Protein AF-A0A4Q1BG69-F1 (afdb_monomer_lite)

Foldseek 3Di:
DDDDDDDDDDDDDDDDDDDDYDDDDDDDDDDDDDDDDDDDDDDPDDDPDVDPDDPALVNQLVVLLVVLVVCVVPDDLVVVCVVVVHDSVLSCQLSPPPDPPHVSNQVSCVSSVNNPD

Secondary structure (DSSP, 8-state):
----------------PPPP------------------------------------HHHHHHHHHHHHHHHHHHS-HHHHHHHTT--HHHHHHHH-TT-TTSHHHHHHHHHHT----

Organism: Tremella mesenterica (NCBI:txid5217)

Radius of gyration: 28.48 Å; chains: 1; bounding box: 40×60×83 Å

Structure (mmCIF, N/CA/C/O backbone):
data_AF-A0A4Q1BG69-F1
#
_entry.id   AF-A0A4Q1BG69-F1
#
loop_
_atom_site.group_PDB
_atom_site.id
_atom_site.type_symbol
_atom_site.label_atom_id
_atom_site.label_alt_id
_atom_site.label_comp_id
_atom_site.label_asym_id
_atom_site.label_entity_id
_atom_site.label_seq_id
_atom_site.pdbx_PDB_ins_code
_atom_site.Cartn_x
_atom_site.Cartn_y
_atom_site.Cartn_z
_atom_site.occupancy
_atom_site.B_iso_or_equiv
_atom_site.auth_seq_id
_atom_site.auth_comp_id
_atom_site.auth_asym_id
_atom_site.auth_atom_id
_atom_site.pdbx_PDB_model_num
ATOM 1 N N . MET A 1 1 ? -11.933 -10.910 49.609 1.00 52.56 1 MET A N 1
ATOM 2 C CA . MET A 1 1 ? -11.260 -12.224 49.512 1.00 52.56 1 MET A CA 1
ATOM 3 C C . MET A 1 1 ? -12.317 -13.249 49.111 1.00 52.56 1 MET A C 1
ATOM 5 O O . MET A 1 1 ? -12.998 -13.792 49.967 1.00 52.56 1 MET A O 1
ATOM 9 N N . VAL A 1 2 ? -12.545 -13.422 47.808 1.00 56.25 2 VAL A N 1
ATOM 10 C CA . VAL A 1 2 ? -13.529 -14.372 47.261 1.00 56.25 2 VAL A CA 1
ATOM 11 C C . VAL A 1 2 ? -12.793 -15.363 46.367 1.00 56.25 2 VAL A C 1
ATOM 13 O O . VAL A 1 2 ? -11.882 -14.994 45.629 1.00 56.25 2 VAL A O 1
ATOM 16 N N . LYS A 1 3 ? -13.099 -16.641 46.583 1.00 59.31 3 LYS A N 1
ATOM 17 C CA . LYS A 1 3 ? -12.330 -17.810 46.158 1.00 59.31 3 LYS A CA 1
ATOM 18 C C . LYS A 1 3 ? -12.738 -18.272 44.752 1.00 59.31 3 LYS A C 1
ATOM 20 O O . LYS A 1 3 ? -13.892 -18.154 44.366 1.00 59.31 3 LYS A O 1
ATOM 25 N N . ARG A 1 4 ? -11.728 -18.817 44.065 1.00 56.06 4 ARG A N 1
ATOM 26 C CA . ARG A 1 4 ? -11.673 -19.617 42.825 1.00 56.06 4 ARG A CA 1
ATOM 27 C C . ARG A 1 4 ? -12.982 -20.258 42.339 1.00 56.06 4 ARG A C 1
ATOM 29 O O . ARG A 1 4 ? -13.680 -20.913 43.106 1.00 56.06 4 ARG A O 1
ATOM 36 N N . SER A 1 5 ? -13.146 -20.278 41.018 1.00 64.38 5 SER A N 1
ATOM 37 C CA . SER A 1 5 ? -13.657 -21.454 40.303 1.00 64.38 5 SER A CA 1
ATOM 38 C C . SER A 1 5 ? -13.035 -21.543 38.912 1.00 64.38 5 SER A C 1
ATOM 40 O O . SER A 1 5 ? -13.304 -20.738 38.029 1.00 64.38 5 SER A O 1
ATOM 42 N N . THR A 1 6 ? -12.140 -22.517 38.780 1.00 56.69 6 THR A N 1
ATOM 43 C CA . THR A 1 6 ? -11.656 -23.131 37.543 1.00 56.69 6 THR A CA 1
ATOM 44 C C . THR A 1 6 ? -12.751 -24.021 36.965 1.00 56.69 6 THR A C 1
ATOM 46 O O . THR A 1 6 ? -13.274 -24.869 37.687 1.00 56.69 6 THR A O 1
ATOM 49 N N . PHE A 1 7 ? -13.046 -23.873 35.673 1.00 54.06 7 PHE A N 1
ATOM 50 C CA . PHE A 1 7 ? -13.849 -24.828 34.915 1.00 54.06 7 PHE A CA 1
ATOM 51 C C . PHE A 1 7 ? -13.218 -25.040 33.530 1.00 54.06 7 PHE A C 1
ATOM 53 O O . PHE A 1 7 ? -13.196 -24.137 32.699 1.00 54.06 7 PHE A O 1
ATOM 60 N N . THR A 1 8 ? -12.671 -26.237 33.336 1.00 56.12 8 THR A N 1
ATOM 61 C CA . THR A 1 8 ? -12.301 -26.887 32.067 1.00 56.12 8 THR A CA 1
ATOM 62 C C . THR A 1 8 ? -12.910 -28.283 32.152 1.00 56.12 8 THR A C 1
ATOM 64 O O . THR A 1 8 ? -12.718 -28.932 33.186 1.00 56.12 8 THR A O 1
ATOM 67 N N . PRO A 1 9 ? -13.719 -28.709 31.173 1.00 57.03 9 PRO A N 1
ATOM 68 C CA . PRO A 1 9 ? -13.290 -29.768 30.232 1.00 57.03 9 PRO A CA 1
ATOM 69 C C . PRO A 1 9 ? -13.956 -29.544 28.839 1.00 57.03 9 PRO A C 1
ATOM 71 O O . PRO A 1 9 ? -14.696 -28.577 28.693 1.00 57.03 9 PRO A O 1
ATOM 74 N N . SER A 1 10 ? -13.761 -30.249 27.725 1.00 56.66 10 SER A N 1
ATOM 75 C CA . SER A 1 10 ? -13.257 -31.573 27.319 1.00 56.66 10 SER A CA 1
ATOM 76 C C . SER A 1 10 ? -12.706 -31.390 25.884 1.00 56.66 10 SER A C 1
ATOM 78 O O . SER A 1 10 ? -13.173 -30.506 25.170 1.00 56.66 10 SER A O 1
ATOM 80 N N . ASP A 1 11 ? -11.607 -32.006 25.454 1.00 48.53 11 ASP A N 1
ATOM 81 C CA . ASP A 1 11 ? -11.481 -33.406 25.010 1.00 48.53 11 ASP A CA 1
ATOM 82 C C . ASP A 1 11 ? -12.501 -33.801 23.923 1.00 48.53 11 ASP A C 1
ATOM 84 O O . ASP A 1 11 ? -13.634 -34.167 24.228 1.00 48.53 11 ASP A O 1
ATOM 88 N N . GLU A 1 12 ? -12.093 -33.696 22.654 1.00 55.09 12 GLU A N 1
ATOM 89 C CA . GLU A 1 12 ? -12.672 -34.477 21.556 1.00 55.09 12 GLU A CA 1
ATOM 90 C C . GLU A 1 12 ? -11.547 -34.838 20.571 1.00 55.09 12 GLU A C 1
ATOM 92 O O . GLU A 1 12 ? -11.169 -34.069 19.683 1.00 55.09 12 GLU A O 1
ATOM 97 N N . GLU A 1 13 ? -10.955 -36.011 20.798 1.00 52.97 13 GLU A N 1
ATOM 98 C CA . GLU A 1 13 ? -10.100 -36.707 19.843 1.00 52.97 13 GLU A CA 1
ATOM 99 C C . GLU A 1 13 ? -10.947 -37.258 18.687 1.00 52.97 13 GLU A C 1
ATOM 101 O O . GLU A 1 13 ? -11.772 -38.154 18.863 1.00 52.97 13 GLU A O 1
ATOM 106 N N . GLY A 1 14 ? -10.722 -36.734 17.483 1.00 46.19 14 GLY A N 1
ATOM 107 C CA . GLY A 1 14 ? -11.309 -37.230 16.239 1.00 46.19 14 GLY A CA 1
ATOM 108 C C . GLY A 1 14 ? -10.266 -37.900 15.350 1.00 46.19 14 GLY A C 1
ATOM 109 O O . GLY A 1 14 ? -9.878 -37.348 14.322 1.00 46.19 14 GLY A O 1
ATOM 110 N N . GLU A 1 15 ? -9.810 -39.092 15.738 1.00 52.94 15 GLU A N 1
ATOM 111 C CA . GLU A 1 15 ? -9.006 -39.987 14.902 1.00 52.94 15 GLU A CA 1
ATOM 112 C C . GLU A 1 15 ? -9.914 -40.704 13.887 1.00 52.94 15 GLU A C 1
ATOM 114 O O . GLU A 1 15 ? -10.744 -41.534 14.255 1.00 52.94 15 GLU A O 1
ATOM 119 N N . THR A 1 16 ? -9.756 -40.429 12.587 1.00 51.31 16 THR A N 1
ATOM 120 C CA . THR A 1 16 ? -10.277 -41.317 11.534 1.00 51.31 16 THR A CA 1
ATOM 121 C C . THR A 1 16 ? -9.221 -41.588 10.465 1.00 51.31 16 THR A C 1
ATOM 123 O O . THR A 1 16 ? -8.613 -40.699 9.876 1.00 51.31 16 THR A O 1
ATOM 126 N N . LYS A 1 17 ? -8.983 -42.888 10.290 1.00 58.19 17 LYS A N 1
ATOM 127 C CA . LYS A 1 17 ? -7.991 -43.543 9.435 1.00 58.19 17 LYS A CA 1
ATOM 128 C C . LYS A 1 17 ? -8.242 -43.309 7.935 1.00 58.19 17 LYS A C 1
ATOM 130 O O . LYS A 1 17 ? -9.383 -43.083 7.533 1.00 58.19 17 LYS A O 1
ATOM 135 N N . PRO A 1 18 ? -7.203 -43.446 7.090 1.00 59.28 18 PRO A N 1
ATOM 136 C CA . PRO A 1 18 ? -7.318 -43.285 5.644 1.00 59.28 18 PRO A CA 1
ATOM 137 C C . PRO A 1 18 ? -7.981 -44.507 4.978 1.00 59.28 18 PRO A C 1
ATOM 139 O O . PRO A 1 18 ? -7.685 -45.642 5.363 1.00 59.28 18 PRO A O 1
ATOM 142 N N . PRO A 1 19 ? -8.806 -44.325 3.932 1.00 66.12 19 PRO A N 1
ATOM 143 C CA . PRO A 1 19 ? -9.163 -45.417 3.040 1.00 66.12 19 PRO A CA 1
ATOM 144 C C . PRO A 1 19 ? -8.028 -45.703 2.042 1.00 66.12 19 PRO A C 1
ATOM 146 O O . PRO A 1 19 ? -7.502 -44.817 1.369 1.00 66.12 19 PRO A O 1
ATOM 149 N N . VAL A 1 20 ? -7.670 -46.981 1.964 1.00 47.69 20 VAL A N 1
ATOM 150 C CA . VAL A 1 20 ? -6.717 -47.590 1.034 1.00 47.69 20 VAL A CA 1
ATOM 151 C C . VAL A 1 20 ? -7.423 -48.081 -0.239 1.00 47.69 20 VAL A C 1
ATOM 153 O O . VAL A 1 20 ? -8.385 -48.830 -0.126 1.00 47.69 20 VAL A O 1
ATOM 156 N N . SER A 1 21 ? -6.839 -47.746 -1.404 1.00 49.88 21 SER A N 1
ATOM 157 C CA . SER A 1 21 ? -6.666 -48.589 -2.619 1.00 49.88 21 SER A CA 1
ATOM 158 C C . SER A 1 21 ? -7.899 -49.139 -3.383 1.00 49.88 21 SER A C 1
ATOM 160 O O . SER A 1 21 ? -8.993 -49.183 -2.837 1.00 49.88 21 SER A O 1
ATOM 162 N N . PRO A 1 22 ? -7.754 -49.727 -4.600 1.00 54.56 22 PRO A N 1
ATOM 163 C CA . PRO A 1 22 ? -6.770 -49.548 -5.685 1.00 54.56 22 PRO A CA 1
ATOM 164 C C . PRO A 1 22 ? -7.426 -49.412 -7.095 1.00 54.56 22 PRO A C 1
ATOM 166 O O . PRO A 1 22 ? -8.628 -49.572 -7.264 1.00 54.56 22 PRO A O 1
ATOM 169 N N . SER A 1 23 ? -6.579 -49.289 -8.128 1.00 41.16 23 SER A N 1
ATOM 170 C CA . SER A 1 23 ? -6.810 -49.795 -9.498 1.00 41.16 23 SER A CA 1
ATOM 171 C C . SER A 1 23 ? -7.614 -48.930 -10.482 1.00 41.16 23 SER A C 1
ATOM 173 O O . SER A 1 23 ? -8.837 -48.874 -10.450 1.00 41.16 23 SER A O 1
ATOM 175 N N . SER A 1 24 ? -6.913 -48.368 -11.471 1.00 51.34 24 SER A N 1
ATOM 176 C CA . SER A 1 24 ? -7.196 -48.724 -12.867 1.00 51.34 24 SER A CA 1
ATOM 177 C C . SER A 1 24 ? -6.007 -48.357 -13.753 1.00 51.34 24 SER A C 1
ATOM 179 O O . SER A 1 24 ? -5.713 -47.190 -14.014 1.00 51.34 24 SER A O 1
ATOM 181 N N . THR A 1 25 ? -5.297 -49.398 -14.169 1.00 50.78 25 THR A N 1
ATOM 182 C CA . THR A 1 25 ? -4.244 -49.391 -15.177 1.00 50.78 25 THR A CA 1
ATOM 183 C C . THR A 1 25 ? -4.860 -49.029 -16.525 1.00 50.78 25 THR A C 1
ATOM 185 O O . THR A 1 25 ? -5.668 -49.785 -17.059 1.00 50.78 25 THR A O 1
ATOM 188 N N . ARG A 1 26 ? -4.467 -47.890 -17.100 1.00 57.66 26 ARG A N 1
ATOM 189 C CA . ARG A 1 26 ? -4.678 -47.613 -18.524 1.00 57.66 26 ARG A CA 1
ATOM 190 C C . ARG A 1 26 ? -3.322 -47.460 -19.192 1.00 57.66 26 ARG A C 1
ATOM 192 O O . ARG A 1 26 ? -2.734 -46.383 -19.214 1.00 57.66 26 ARG A O 1
ATOM 199 N N . GLU A 1 27 ? -2.835 -48.575 -19.713 1.00 57.72 27 GLU A N 1
ATOM 200 C CA . GLU A 1 27 ? -1.900 -48.570 -20.829 1.00 57.72 27 GLU A CA 1
ATOM 201 C C . GLU A 1 27 ? -2.624 -47.964 -22.041 1.00 57.72 27 GLU A C 1
ATOM 203 O O . GLU A 1 27 ? -3.798 -48.261 -22.255 1.00 57.72 27 GLU A O 1
ATOM 208 N N . GLU A 1 28 ? -1.972 -47.066 -22.788 1.00 50.00 28 GLU A N 1
ATOM 209 C CA . GLU A 1 28 ? -1.731 -47.251 -24.228 1.00 50.00 28 GLU A CA 1
ATOM 210 C C . GLU A 1 28 ? -1.128 -45.984 -24.898 1.00 50.00 28 GLU A C 1
ATOM 212 O O . GLU A 1 28 ? -1.735 -44.916 -24.930 1.00 50.00 28 GLU A O 1
ATOM 217 N N . LYS A 1 29 ? 0.053 -46.202 -25.509 1.00 62.59 29 LYS A N 1
ATOM 218 C CA . LYS A 1 29 ? 0.734 -45.502 -26.628 1.00 62.59 29 LYS A CA 1
ATOM 219 C C . LYS A 1 29 ? 1.485 -44.166 -26.404 1.00 62.59 29 LYS A C 1
ATOM 221 O O . LYS A 1 29 ? 0.871 -43.105 -26.322 1.00 62.59 29 LYS A O 1
ATOM 226 N N . PRO A 1 30 ? 2.837 -44.178 -26.504 1.00 50.66 30 PRO A N 1
ATOM 227 C CA . PRO A 1 30 ? 3.631 -42.981 -26.767 1.00 50.66 30 PRO A CA 1
ATOM 228 C C . PRO A 1 30 ? 3.592 -42.636 -28.265 1.00 50.66 30 PRO A C 1
ATOM 230 O O . PRO A 1 30 ? 4.184 -43.332 -29.089 1.00 50.66 30 PRO A O 1
ATOM 233 N N . ASN A 1 31 ? 2.907 -41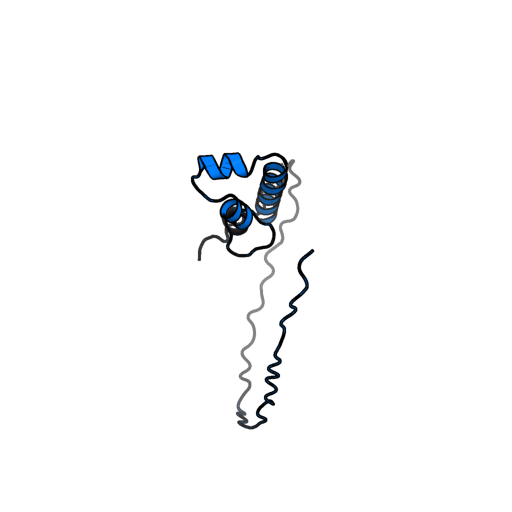.550 -28.629 1.00 48.81 31 ASN A N 1
ATOM 234 C CA . ASN A 1 31 ? 3.014 -40.977 -29.970 1.00 48.81 31 ASN A CA 1
ATOM 235 C C . ASN A 1 31 ? 4.112 -39.905 -29.979 1.00 48.81 31 ASN A C 1
ATOM 237 O O . ASN A 1 31 ? 3.918 -38.774 -29.532 1.00 48.81 31 ASN A O 1
ATOM 241 N N . LEU A 1 32 ? 5.289 -40.308 -30.456 1.00 56.53 32 LEU A N 1
ATOM 242 C CA . LEU A 1 32 ? 6.434 -39.452 -30.736 1.00 56.53 32 LEU A CA 1
ATOM 243 C C . LEU A 1 32 ? 6.056 -38.448 -31.830 1.00 56.53 32 LEU A C 1
ATOM 245 O O . LEU A 1 32 ? 5.984 -38.801 -33.003 1.00 56.53 32 LEU A O 1
ATOM 249 N N . THR A 1 33 ? 5.864 -37.185 -31.456 1.00 61.66 33 THR A N 1
ATOM 250 C CA . THR A 1 33 ? 5.878 -36.072 -32.415 1.00 61.66 33 THR A CA 1
ATOM 251 C C . THR A 1 33 ? 7.089 -35.185 -32.117 1.00 61.66 33 THR A C 1
ATOM 253 O O . THR A 1 33 ? 7.250 -34.745 -30.977 1.00 61.66 33 THR A O 1
ATOM 256 N N . PRO A 1 34 ? 7.991 -34.969 -33.092 1.00 59.03 34 PRO A N 1
ATOM 257 C CA . PRO A 1 34 ? 9.251 -34.271 -32.872 1.00 59.03 34 PRO A CA 1
ATOM 258 C C . PRO A 1 34 ? 9.048 -32.778 -32.593 1.00 59.03 34 PRO A C 1
ATOM 260 O O . PRO A 1 34 ? 8.260 -32.091 -33.242 1.00 59.03 34 PRO A O 1
ATOM 263 N N . ALA A 1 35 ? 9.808 -32.293 -31.613 1.00 60.38 35 ALA A N 1
ATOM 264 C CA . ALA A 1 35 ? 9.853 -30.912 -31.163 1.00 60.38 35 ALA A CA 1
ATOM 265 C C . ALA A 1 35 ? 10.284 -29.944 -32.285 1.00 60.38 35 ALA A C 1
ATOM 267 O O . ALA A 1 35 ? 11.319 -30.178 -32.918 1.00 60.38 35 ALA A O 1
ATOM 268 N N . PRO A 1 36 ? 9.585 -28.812 -32.498 1.00 61.81 36 PRO A N 1
ATOM 269 C CA . PRO A 1 36 ? 10.133 -27.721 -33.286 1.00 61.81 36 PRO A CA 1
ATOM 270 C C . PRO A 1 36 ? 11.240 -27.024 -32.484 1.00 61.81 36 PRO A C 1
ATOM 272 O O . PRO A 1 36 ? 11.023 -26.436 -31.425 1.00 61.81 36 PRO A O 1
ATOM 275 N N . THR A 1 37 ? 12.457 -27.133 -33.003 1.00 63.59 37 THR A N 1
ATOM 276 C CA . THR A 1 37 ? 13.695 -26.559 -32.477 1.00 63.59 37 THR A CA 1
ATOM 277 C C . THR A 1 37 ? 13.568 -25.036 -32.320 1.00 63.59 37 THR A C 1
ATOM 279 O O . THR A 1 37 ? 13.238 -24.354 -33.296 1.00 63.59 37 THR A O 1
ATOM 282 N N . PRO A 1 38 ? 13.854 -24.446 -31.144 1.00 58.28 38 PRO A N 1
ATOM 283 C CA . PRO A 1 38 ? 13.884 -22.996 -31.017 1.00 58.28 38 PRO A CA 1
ATOM 284 C C . PRO A 1 38 ? 15.110 -22.447 -31.755 1.00 58.28 38 PRO A C 1
ATOM 286 O O . PRO A 1 38 ? 16.256 -22.709 -31.396 1.00 58.28 38 PRO A O 1
ATOM 289 N N . SER A 1 39 ? 14.865 -21.670 -32.808 1.00 66.12 39 SER A N 1
ATOM 290 C CA . SER A 1 39 ? 15.914 -20.929 -33.510 1.00 66.12 39 SER A CA 1
ATOM 291 C C . SER A 1 39 ? 16.518 -19.852 -32.591 1.00 66.12 39 SER A C 1
ATOM 293 O O . SER A 1 39 ? 15.773 -19.015 -32.072 1.00 66.12 39 SER A O 1
ATOM 295 N N . PRO A 1 40 ? 17.851 -19.798 -32.413 1.00 56.47 40 PRO A N 1
ATOM 296 C CA . PRO A 1 40 ? 18.500 -18.805 -31.567 1.00 56.47 40 PRO A CA 1
ATOM 297 C C . PRO A 1 40 ? 18.597 -17.470 -32.317 1.00 56.47 40 PRO A C 1
ATOM 299 O O . PRO A 1 40 ? 19.558 -17.195 -33.037 1.00 56.47 40 PRO A O 1
ATOM 302 N N . LYS A 1 41 ? 17.598 -16.594 -32.163 1.00 62.28 41 LYS A N 1
ATOM 303 C CA . LYS A 1 41 ? 17.709 -15.214 -32.658 1.00 62.28 41 LYS A CA 1
ATOM 304 C C . LYS A 1 41 ? 18.547 -14.376 -31.688 1.00 62.28 41 LYS A C 1
ATOM 306 O O . LYS A 1 41 ? 18.066 -13.907 -30.666 1.00 62.28 41 LYS A O 1
ATOM 311 N N . LYS A 1 42 ? 19.826 -14.231 -32.061 1.00 58.91 42 LYS A N 1
ATOM 312 C CA . LYS A 1 42 ? 20.779 -13.144 -31.761 1.00 58.91 42 LYS A CA 1
ATOM 313 C C . LYS A 1 42 ? 20.434 -12.282 -30.537 1.00 58.91 42 LYS A C 1
ATOM 315 O O . LYS A 1 42 ? 19.733 -11.279 -30.648 1.00 58.91 42 LYS A O 1
ATOM 320 N N . ARG A 1 43 ? 21.077 -12.584 -29.405 1.00 53.62 43 ARG A N 1
ATOM 321 C CA . ARG A 1 43 ? 21.328 -11.585 -28.360 1.00 53.62 43 ARG A CA 1
ATOM 322 C C . ARG A 1 43 ? 22.214 -10.488 -28.959 1.00 53.62 43 ARG A C 1
ATOM 324 O O . ARG A 1 43 ? 23.417 -10.681 -29.105 1.00 53.62 43 ARG A O 1
ATOM 331 N N . LYS A 1 44 ? 21.627 -9.349 -29.336 1.00 62.56 44 LYS A N 1
ATOM 332 C CA . LYS A 1 44 ? 22.393 -8.109 -29.509 1.00 62.56 44 LYS A CA 1
ATOM 333 C C . LYS A 1 44 ? 22.866 -7.688 -28.122 1.00 62.56 44 LYS A C 1
ATOM 335 O O . LYS A 1 44 ? 22.113 -7.109 -27.349 1.00 62.56 44 LYS A O 1
ATOM 340 N N . ALA A 1 45 ? 24.096 -8.064 -27.801 1.00 64.19 45 ALA A N 1
ATOM 341 C CA . ALA A 1 45 ? 24.833 -7.454 -26.715 1.00 64.19 45 ALA A CA 1
ATOM 342 C C . ALA A 1 45 ? 25.220 -6.016 -27.095 1.00 64.19 45 ALA A C 1
ATOM 344 O O . ALA A 1 45 ? 25.346 -5.679 -28.273 1.00 64.19 45 ALA A O 1
ATOM 345 N N . SER A 1 46 ? 25.449 -5.221 -26.052 1.00 60.22 46 SER A N 1
ATOM 346 C CA . SER A 1 46 ? 26.049 -3.885 -26.022 1.00 60.22 46 SER A CA 1
ATOM 347 C C . SER A 1 46 ? 25.243 -2.730 -26.619 1.00 60.22 46 SER A C 1
ATOM 349 O O . SER A 1 46 ? 25.360 -2.384 -27.790 1.00 60.22 46 SER A O 1
ATOM 351 N N . GLN A 1 47 ? 24.560 -2.014 -25.726 1.00 56.22 47 GLN A N 1
ATOM 352 C CA . GLN A 1 47 ? 24.716 -0.566 -25.693 1.00 56.22 47 GLN A CA 1
ATOM 353 C C . GLN A 1 47 ? 24.779 -0.120 -24.227 1.00 56.22 47 GLN A C 1
ATOM 355 O O . GLN A 1 47 ? 23.764 0.056 -23.568 1.00 56.22 47 GLN A O 1
ATOM 360 N N . THR A 1 48 ? 25.995 0.016 -23.700 1.00 61.28 48 THR A N 1
ATOM 361 C CA . THR A 1 48 ? 26.287 0.834 -22.518 1.00 61.28 48 THR A CA 1
ATOM 362 C C . THR A 1 48 ? 26.117 2.295 -22.926 1.00 61.28 48 THR A C 1
ATOM 364 O O . THR A 1 48 ? 27.074 2.987 -23.264 1.00 61.28 48 THR A O 1
ATOM 367 N N . LYS A 1 49 ? 24.868 2.755 -22.985 1.00 58.78 49 LYS A N 1
ATOM 368 C CA . LYS A 1 49 ? 24.562 4.171 -22.805 1.00 58.78 49 LYS A CA 1
ATOM 369 C C . LYS A 1 49 ? 24.375 4.397 -21.311 1.00 58.78 49 LYS A C 1
ATOM 371 O O . LYS A 1 49 ? 24.085 3.459 -20.574 1.00 58.78 49 LYS A O 1
ATOM 376 N N . ASN A 1 50 ? 24.611 5.623 -20.863 1.00 59.62 50 ASN A N 1
ATOM 377 C CA . ASN A 1 50 ? 24.273 6.072 -19.517 1.00 59.62 50 ASN A CA 1
ATOM 378 C C . ASN A 1 50 ? 22.749 5.986 -19.336 1.00 59.62 50 ASN A C 1
ATOM 380 O O . ASN A 1 50 ? 22.040 6.981 -19.443 1.00 59.62 50 ASN A O 1
ATOM 384 N N . ASP A 1 51 ? 22.244 4.777 -19.144 1.00 55.47 51 ASP A N 1
ATOM 385 C CA . ASP A 1 51 ? 20.849 4.488 -18.907 1.00 55.47 51 ASP A CA 1
ATOM 386 C C . 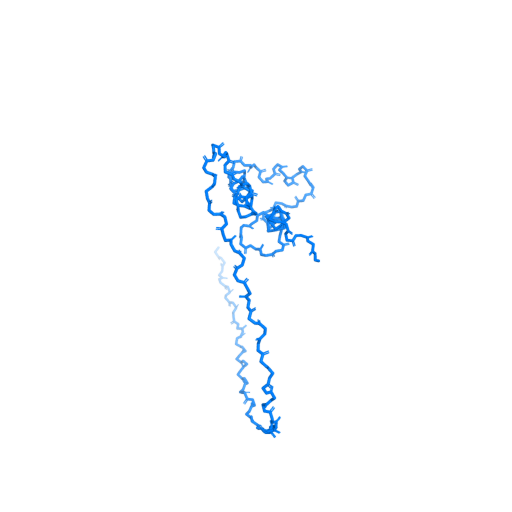ASP A 1 51 ? 20.659 4.555 -17.399 1.00 55.47 51 ASP A C 1
ATOM 388 O O . ASP A 1 51 ? 21.060 3.651 -16.660 1.00 55.47 51 ASP A O 1
ATOM 392 N N . ASN A 1 52 ? 20.033 5.638 -16.929 1.00 65.88 52 ASN A N 1
ATOM 393 C CA . ASN A 1 52 ? 19.218 5.551 -15.722 1.00 65.88 52 ASN A CA 1
ATOM 394 C C . ASN A 1 52 ? 18.425 4.245 -15.842 1.00 65.88 52 ASN A C 1
ATOM 396 O O . ASN A 1 52 ? 17.648 4.098 -16.785 1.00 65.88 52 ASN A O 1
ATOM 400 N N . GLY A 1 53 ? 18.736 3.273 -14.979 1.00 75.56 53 GLY A N 1
ATOM 401 C CA . GLY A 1 53 ? 18.420 1.872 -15.235 1.00 75.56 53 GLY A CA 1
ATOM 402 C C . GLY A 1 53 ? 16.974 1.668 -15.674 1.00 75.56 53 GLY A C 1
ATOM 403 O O . GLY A 1 53 ? 16.059 2.260 -15.104 1.00 75.56 53 GLY A O 1
ATOM 404 N N . THR A 1 54 ? 16.769 0.815 -16.679 1.00 84.12 54 THR A N 1
ATOM 405 C CA . THR A 1 54 ? 15.437 0.480 -17.189 1.00 84.12 54 THR A CA 1
ATOM 406 C C . THR A 1 54 ? 14.498 0.118 -16.036 1.00 84.12 54 THR A C 1
ATOM 408 O O . THR A 1 54 ? 14.870 -0.642 -15.133 1.00 84.12 54 THR A O 1
ATOM 411 N N . TRP A 1 55 ? 13.292 0.692 -16.052 1.00 85.62 55 TRP A N 1
ATOM 412 C CA . TRP A 1 55 ? 12.234 0.412 -15.083 1.00 85.62 55 TRP A CA 1
ATOM 413 C C . TRP A 1 55 ? 11.631 -0.970 -15.331 1.00 85.62 55 TRP A C 1
ATOM 415 O O . TRP A 1 55 ? 10.565 -1.088 -15.944 1.00 85.62 55 TRP A O 1
ATOM 425 N N . ASP A 1 56 ? 12.316 -1.993 -14.831 1.00 88.38 56 ASP A N 1
ATOM 426 C CA . ASP A 1 56 ? 11.833 -3.371 -14.798 1.00 88.38 56 ASP A CA 1
ATOM 427 C C . ASP A 1 56 ? 10.639 -3.513 -13.839 1.00 88.38 56 ASP A C 1
ATOM 429 O O . ASP A 1 56 ? 10.577 -2.794 -12.834 1.00 88.38 56 ASP A O 1
ATOM 433 N N . PRO A 1 57 ? 9.697 -4.435 -14.105 1.00 89.31 57 PRO A N 1
ATOM 434 C CA . PRO A 1 57 ? 8.536 -4.661 -13.242 1.00 89.31 57 PRO A CA 1
ATOM 435 C C . PRO A 1 57 ? 8.940 -4.964 -11.792 1.00 89.31 57 PRO A C 1
ATOM 437 O O . PRO A 1 57 ? 8.393 -4.356 -10.874 1.00 89.31 57 PRO A O 1
ATOM 440 N N . ASP A 1 58 ? 9.976 -5.783 -11.581 1.00 89.19 58 ASP A N 1
ATOM 441 C CA . ASP A 1 58 ? 10.523 -6.069 -10.249 1.00 89.19 58 ASP A CA 1
ATOM 442 C C . ASP A 1 58 ? 11.066 -4.818 -9.542 1.00 89.19 58 ASP A C 1
ATOM 444 O O . ASP A 1 58 ? 10.884 -4.652 -8.338 1.00 89.19 58 ASP A O 1
ATOM 448 N N . LYS A 1 59 ? 11.706 -3.892 -10.272 1.00 90.69 59 LYS A N 1
ATOM 449 C CA . LYS A 1 59 ? 12.210 -2.637 -9.683 1.00 90.69 59 LYS A CA 1
ATOM 450 C C . LYS A 1 59 ? 11.066 -1.726 -9.255 1.00 90.69 59 LYS A C 1
ATOM 452 O O . LYS A 1 59 ? 11.166 -1.065 -8.223 1.00 90.69 59 LYS A O 1
ATOM 457 N N . ARG A 1 60 ? 9.980 -1.683 -10.032 1.00 90.25 60 ARG A N 1
ATOM 458 C CA . ARG A 1 60 ? 8.790 -0.899 -9.679 1.00 90.25 60 ARG A CA 1
ATOM 459 C C . ARG A 1 60 ? 8.085 -1.495 -8.462 1.00 90.25 60 ARG A C 1
ATOM 461 O O . ARG A 1 60 ? 7.723 -0.752 -7.556 1.00 90.25 60 ARG A O 1
ATOM 468 N N . GLU A 1 61 ? 7.955 -2.820 -8.408 1.00 92.19 61 GLU A N 1
ATOM 469 C CA . GLU A 1 61 ? 7.419 -3.538 -7.247 1.00 92.19 61 GLU A CA 1
ATOM 470 C C . GLU A 1 61 ? 8.238 -3.235 -5.984 1.00 92.19 61 GLU A C 1
ATOM 472 O O . GLU A 1 61 ? 7.691 -2.776 -4.981 1.00 92.19 61 GLU A O 1
ATOM 477 N N . GLN A 1 62 ? 9.562 -3.396 -6.051 1.00 92.00 62 GLN A N 1
ATOM 478 C CA . GLN A 1 62 ? 10.459 -3.121 -4.925 1.00 92.00 62 GLN A CA 1
ATOM 479 C C . GLN A 1 62 ? 10.401 -1.663 -4.464 1.00 92.00 62 GLN A C 1
ATOM 481 O O . GLN A 1 62 ? 10.446 -1.399 -3.260 1.00 92.00 62 GLN A O 1
ATOM 486 N N . LEU A 1 63 ? 10.286 -0.714 -5.397 1.00 92.94 63 LEU A N 1
ATOM 487 C CA . LEU A 1 63 ? 10.127 0.697 -5.064 1.00 92.94 63 LEU A CA 1
ATOM 488 C C . LEU A 1 63 ? 8.867 0.917 -4.224 1.00 92.94 63 LEU A C 1
ATOM 490 O O . LEU A 1 63 ? 8.946 1.509 -3.149 1.00 92.94 63 LEU A O 1
ATOM 494 N N . ILE A 1 64 ? 7.716 0.436 -4.694 1.00 93.44 64 ILE A N 1
ATOM 495 C CA . ILE A 1 64 ? 6.433 0.619 -4.007 1.00 93.44 64 ILE A CA 1
ATOM 496 C C . ILE A 1 64 ? 6.432 -0.081 -2.656 1.00 93.44 64 ILE A C 1
ATOM 498 O O . ILE A 1 64 ? 6.058 0.523 -1.651 1.00 93.44 64 ILE A O 1
ATOM 502 N N . GLU A 1 65 ? 6.929 -1.314 -2.601 1.00 92.88 65 GLU A N 1
ATOM 503 C CA . GLU A 1 65 ? 7.061 -2.074 -1.362 1.00 92.88 65 GLU A CA 1
ATOM 504 C C . GLU A 1 65 ? 7.899 -1.304 -0.329 1.00 92.88 65 GLU A C 1
ATOM 506 O O . GLU A 1 65 ? 7.559 -1.265 0.863 1.00 92.88 65 GLU A O 1
ATOM 511 N N . ARG A 1 66 ? 8.966 -0.631 -0.786 1.00 93.38 66 ARG A N 1
ATOM 512 C CA . ARG A 1 66 ? 9.839 0.180 0.062 1.00 93.38 66 ARG A CA 1
ATOM 513 C C . ARG A 1 66 ? 9.188 1.485 0.502 1.00 93.38 66 ARG A C 1
ATOM 515 O O . ARG A 1 66 ? 9.298 1.830 1.678 1.00 93.38 66 ARG A O 1
ATOM 522 N N . VAL A 1 67 ? 8.506 2.182 -0.402 1.00 93.75 67 VAL A N 1
ATOM 523 C CA . VAL A 1 67 ? 7.754 3.406 -0.093 1.00 93.75 67 VAL A CA 1
ATOM 524 C C . VAL A 1 67 ? 6.670 3.108 0.938 1.00 93.75 67 VAL A C 1
ATOM 526 O O . VAL A 1 67 ? 6.596 3.804 1.945 1.00 93.75 67 VAL A O 1
ATOM 529 N N . LEU A 1 68 ? 5.903 2.030 0.760 1.00 92.62 68 LEU A N 1
ATOM 530 C CA . LEU A 1 68 ? 4.895 1.596 1.727 1.00 92.62 68 LEU A CA 1
ATOM 531 C C . LEU A 1 68 ? 5.529 1.224 3.069 1.00 92.62 68 LEU A C 1
ATOM 533 O O . LEU A 1 68 ? 5.030 1.631 4.112 1.00 92.62 68 LEU A O 1
ATOM 537 N N . ALA A 1 69 ? 6.652 0.502 3.072 1.00 91.50 69 ALA A N 1
ATOM 538 C CA . ALA A 1 69 ? 7.331 0.131 4.313 1.00 91.50 69 ALA A CA 1
ATOM 539 C C . ALA A 1 69 ? 7.859 1.345 5.099 1.00 91.50 69 ALA A C 1
ATOM 541 O O . ALA A 1 69 ? 7.810 1.343 6.327 1.00 91.50 69 ALA A O 1
ATOM 542 N N . ILE A 1 70 ? 8.383 2.366 4.415 1.00 93.12 70 ILE A N 1
ATOM 543 C CA . ILE A 1 70 ? 8.849 3.607 5.053 1.00 93.12 70 ILE A CA 1
ATOM 544 C C . ILE A 1 70 ? 7.650 4.454 5.488 1.00 93.12 70 ILE A C 1
ATOM 546 O O . ILE A 1 70 ? 7.616 4.932 6.620 1.00 93.12 70 ILE A O 1
ATOM 550 N N . GLY A 1 71 ? 6.650 4.588 4.616 1.00 91.56 71 GLY A N 1
ATOM 551 C CA . GLY A 1 71 ? 5.419 5.324 4.877 1.00 91.56 71 GLY A CA 1
ATOM 552 C C . GLY A 1 71 ? 4.698 4.797 6.111 1.00 91.56 71 GLY A C 1
ATOM 553 O O . GLY A 1 71 ? 4.430 5.570 7.020 1.00 91.56 71 GLY A O 1
ATOM 554 N N . LEU A 1 72 ? 4.488 3.481 6.223 1.00 90.06 72 LEU A N 1
ATOM 555 C CA . LEU A 1 72 ? 3.832 2.886 7.394 1.00 90.06 72 LEU A CA 1
ATOM 556 C C . LEU A 1 72 ? 4.592 3.081 8.706 1.00 90.06 72 LEU A C 1
ATOM 558 O O . LEU A 1 72 ? 3.960 3.109 9.756 1.00 90.06 72 LEU A O 1
ATOM 562 N N . LYS A 1 73 ? 5.925 3.182 8.675 1.00 89.19 73 LYS A N 1
ATOM 563 C CA . LYS A 1 73 ? 6.711 3.422 9.895 1.00 89.19 73 LYS A CA 1
ATOM 564 C C . LYS A 1 73 ? 6.522 4.835 10.437 1.00 89.19 73 LYS A C 1
ATOM 566 O O . LYS A 1 73 ? 6.612 5.026 11.642 1.00 89.19 73 LYS A O 1
ATOM 571 N N . ASN A 1 74 ? 6.282 5.796 9.549 1.00 91.12 74 ASN A N 1
ATOM 572 C CA . ASN A 1 74 ? 6.162 7.209 9.898 1.00 91.12 74 ASN A CA 1
ATOM 573 C C . ASN A 1 74 ? 4.704 7.691 9.955 1.00 91.12 74 ASN A C 1
ATOM 575 O O . ASN A 1 74 ? 4.434 8.754 10.506 1.00 91.12 74 ASN A O 1
ATOM 579 N N . ALA A 1 75 ? 3.764 6.942 9.376 1.00 90.25 75 ALA A N 1
ATOM 580 C CA . ALA A 1 75 ? 2.359 7.312 9.319 1.00 90.25 75 ALA A CA 1
ATOM 581 C C . ALA A 1 75 ? 1.614 6.956 10.610 1.00 90.25 75 ALA A C 1
ATOM 583 O O . ALA A 1 75 ? 1.758 5.864 11.163 1.00 90.25 75 ALA A O 1
ATOM 584 N N . SER A 1 76 ? 0.725 7.853 11.039 1.00 93.19 76 SER A N 1
ATOM 585 C CA . SER A 1 76 ? -0.246 7.545 12.084 1.00 93.19 76 SER A CA 1
ATOM 586 C C . SER A 1 76 ? -1.422 6.774 11.485 1.00 93.19 76 SER A C 1
ATOM 588 O O . SER A 1 76 ? -2.311 7.351 10.860 1.00 93.19 76 SER A O 1
ATOM 590 N N . LEU A 1 77 ? -1.445 5.452 11.690 1.00 91.25 77 LEU A N 1
ATOM 591 C CA . LEU A 1 77 ? -2.535 4.585 11.213 1.00 91.25 77 LEU A CA 1
ATOM 592 C C . LEU A 1 77 ? -3.908 4.990 11.757 1.00 91.25 77 LEU A C 1
ATOM 594 O O . LEU A 1 77 ? -4.922 4.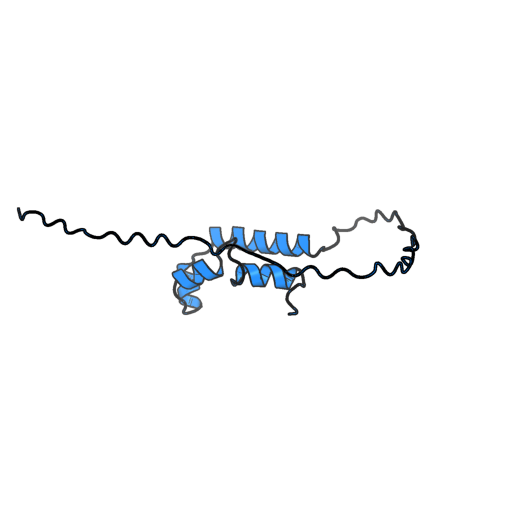678 11.150 1.00 91.25 77 LEU A O 1
ATOM 598 N N . GLU A 1 78 ? -3.942 5.653 12.907 1.00 92.94 78 GLU A N 1
ATOM 599 C CA . GLU A 1 78 ? -5.174 6.091 13.555 1.00 92.94 78 GLU A CA 1
ATOM 600 C C . GLU A 1 78 ? -5.764 7.327 12.879 1.00 92.94 78 GLU A C 1
ATOM 602 O O . GLU A 1 78 ? -6.963 7.367 12.636 1.00 92.94 78 GLU A O 1
ATOM 607 N N . GLN A 1 79 ? -4.917 8.277 12.473 1.00 94.69 79 GLN A N 1
ATOM 608 C CA . GLN A 1 79 ? -5.354 9.429 11.680 1.00 94.69 79 GLN A CA 1
ATOM 609 C C . GLN A 1 79 ? -5.852 8.992 10.303 1.00 94.69 79 GLN A C 1
ATOM 611 O O . GLN A 1 79 ? -6.926 9.409 9.891 1.00 94.69 79 GLN A O 1
ATOM 616 N N . LEU A 1 80 ? -5.125 8.084 9.644 1.00 92.81 80 LEU A N 1
ATOM 617 C CA . LEU A 1 80 ? -5.558 7.512 8.368 1.00 92.81 80 LEU A CA 1
ATOM 618 C C . LEU A 1 80 ? -6.871 6.729 8.517 1.00 92.81 80 LEU A C 1
ATOM 620 O O . LEU A 1 80 ? -7.755 6.823 7.678 1.00 92.81 80 LEU A O 1
ATOM 624 N N . ALA A 1 81 ? -7.034 5.960 9.591 1.00 94.88 81 ALA A N 1
ATOM 625 C CA . ALA A 1 81 ? -8.280 5.245 9.852 1.00 94.88 81 ALA A CA 1
ATOM 626 C C . ALA A 1 81 ? -9.479 6.201 9.998 1.00 94.88 81 ALA A C 1
ATOM 628 O O . ALA A 1 81 ? -10.536 5.935 9.434 1.00 94.88 81 ALA A O 1
ATOM 629 N N . ILE A 1 82 ? -9.294 7.328 10.696 1.00 96.25 82 ILE A N 1
ATOM 630 C CA . ILE A 1 82 ? -10.321 8.369 10.844 1.00 96.25 82 ILE A CA 1
ATOM 631 C C . ILE A 1 82 ? -10.624 9.035 9.497 1.00 96.25 82 ILE A C 1
ATOM 633 O O . ILE A 1 82 ? -11.788 9.160 9.138 1.00 96.25 82 ILE A O 1
ATOM 637 N N . GLU A 1 83 ? -9.594 9.431 8.747 1.00 96.44 83 GLU A N 1
ATOM 638 C CA . GLU A 1 83 ? -9.736 10.120 7.457 1.00 96.44 83 GLU A CA 1
ATOM 639 C C . GLU A 1 83 ? -10.479 9.274 6.416 1.00 96.44 83 GLU A C 1
ATOM 641 O O . GLU A 1 83 ? -11.295 9.792 5.660 1.00 96.44 83 GLU A O 1
ATOM 646 N N . PHE A 1 84 ? -10.219 7.967 6.399 1.00 94.94 84 PHE A N 1
ATOM 647 C CA . PHE A 1 84 ? -10.832 7.031 5.458 1.00 94.94 84 PHE A CA 1
ATOM 648 C C . PHE A 1 84 ? -12.050 6.292 6.032 1.00 94.94 84 PHE A C 1
ATOM 650 O O . PHE A 1 84 ? -12.517 5.343 5.408 1.00 94.94 84 PHE A O 1
ATOM 657 N N . GLU A 1 85 ? -12.548 6.694 7.207 1.00 96.50 85 GLU A N 1
ATOM 658 C CA . GLU A 1 85 ? -13.728 6.114 7.874 1.00 96.50 85 GLU A CA 1
ATOM 659 C C . GLU A 1 85 ? -13.675 4.580 8.032 1.00 96.50 85 GLU A C 1
ATOM 661 O O . GLU A 1 85 ? -14.682 3.873 7.965 1.00 96.50 85 GLU A O 1
ATOM 666 N N . VAL A 1 86 ? -12.480 4.035 8.266 1.00 96.31 86 VAL A N 1
ATOM 667 C CA . VAL A 1 86 ? -12.260 2.597 8.472 1.00 96.31 86 VAL A CA 1
ATOM 668 C C . VAL A 1 86 ? -11.705 2.327 9.859 1.00 96.31 86 VAL A C 1
ATOM 670 O O . VAL A 1 86 ? -11.073 3.171 10.485 1.00 96.31 86 VAL A O 1
ATOM 673 N N . SER A 1 87 ? -11.880 1.105 10.362 1.00 95.94 87 SER A N 1
ATOM 674 C CA . SER A 1 87 ? -11.232 0.741 11.622 1.00 95.94 87 SER A CA 1
ATOM 675 C C . SER A 1 87 ? -9.709 0.665 11.461 1.00 95.94 87 SER A C 1
ATOM 677 O O . SER A 1 87 ? -9.180 0.197 10.447 1.00 95.94 87 SER A O 1
ATOM 679 N N . LYS A 1 88 ? -8.982 1.024 12.525 1.00 94.31 88 LYS A N 1
ATOM 680 C CA . LYS A 1 88 ? -7.520 0.854 12.611 1.00 94.31 88 LYS A CA 1
ATOM 681 C C . LYS A 1 88 ? -7.085 -0.583 12.291 1.00 94.31 88 LYS A C 1
ATOM 683 O O . LYS A 1 88 ? -6.065 -0.789 11.636 1.00 94.31 88 LYS A O 1
ATOM 688 N N . GLN A 1 89 ? -7.889 -1.570 12.697 1.00 93.44 89 GLN A N 1
ATOM 689 C CA . GLN A 1 89 ? -7.662 -2.989 12.413 1.00 93.44 89 GLN A CA 1
ATOM 690 C C . GLN A 1 89 ? -7.765 -3.296 10.910 1.00 93.44 89 GLN A C 1
ATOM 692 O O . GLN A 1 89 ? -6.899 -3.974 10.360 1.00 93.44 89 GLN A O 1
ATOM 697 N N . GLN A 1 90 ? -8.798 -2.787 10.228 1.00 93.94 90 GLN A N 1
ATOM 698 C CA . GLN A 1 90 ? -8.952 -2.944 8.778 1.00 93.94 90 GLN A CA 1
ATOM 699 C C . GLN A 1 90 ? -7.808 -2.270 8.022 1.00 93.94 90 GLN A C 1
ATOM 701 O O . GLN A 1 90 ? -7.237 -2.891 7.126 1.00 93.94 90 GLN A O 1
ATOM 706 N N . MET A 1 91 ? -7.420 -1.057 8.427 1.00 94.31 91 MET A N 1
ATOM 707 C CA . MET A 1 91 ? -6.286 -0.343 7.837 1.00 94.31 91 MET A CA 1
ATOM 708 C C . MET A 1 91 ? -4.975 -1.126 8.015 1.00 94.31 91 MET A C 1
ATOM 710 O O . MET A 1 91 ? -4.218 -1.317 7.063 1.00 94.31 91 MET A O 1
ATOM 714 N N . SER A 1 92 ? -4.734 -1.666 9.214 1.00 92.69 92 SER A N 1
ATOM 715 C CA . SER A 1 92 ? -3.567 -2.509 9.495 1.00 92.69 92 SER A CA 1
ATOM 716 C C . SER A 1 92 ? -3.556 -3.778 8.634 1.00 92.69 92 SER A C 1
ATOM 718 O O . SER A 1 92 ? -2.554 -4.070 7.981 1.00 92.69 92 SER A O 1
ATOM 720 N N . ASN A 1 93 ? -4.684 -4.487 8.546 1.00 93.44 93 ASN A N 1
ATOM 721 C CA . ASN A 1 93 ? -4.814 -5.697 7.729 1.00 93.44 93 ASN A CA 1
ATOM 722 C C . ASN A 1 93 ? -4.613 -5.418 6.228 1.00 93.44 93 ASN A C 1
ATOM 724 O O . ASN A 1 93 ? -3.993 -6.221 5.522 1.00 93.44 93 ASN A O 1
ATOM 728 N N . ALA A 1 94 ? -5.112 -4.279 5.740 1.00 93.38 94 ALA A N 1
ATOM 729 C CA . ALA A 1 94 ? -4.976 -3.861 4.347 1.00 93.38 94 ALA A CA 1
ATOM 730 C C . ALA A 1 94 ? -3.512 -3.597 3.954 1.00 93.38 94 ALA A C 1
ATOM 732 O O . ALA A 1 94 ? -3.115 -3.896 2.826 1.00 93.38 94 ALA 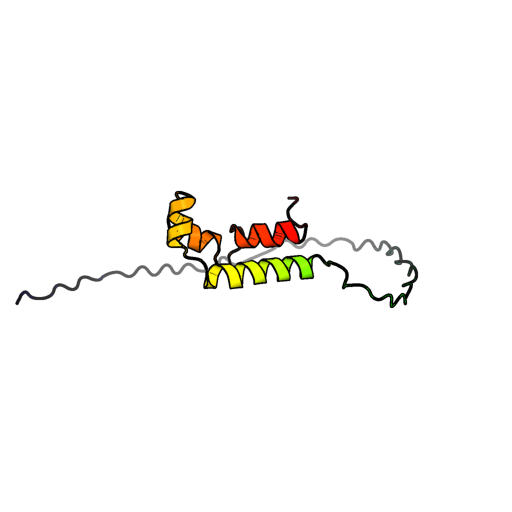A O 1
ATOM 733 N N . LEU A 1 95 ? -2.712 -3.081 4.889 1.00 93.19 95 LEU A N 1
ATOM 734 C CA . LEU A 1 95 ? -1.328 -2.654 4.671 1.00 93.19 95 LEU A CA 1
ATOM 735 C C . LEU A 1 95 ? -0.269 -3.665 5.156 1.00 93.19 95 LEU A C 1
ATOM 737 O O . LEU A 1 95 ? 0.934 -3.460 4.950 1.00 93.19 95 LEU A O 1
ATOM 741 N N . GLN A 1 96 ? -0.696 -4.759 5.794 1.00 92.31 96 GLN A N 1
ATOM 742 C CA . GLN A 1 96 ? 0.189 -5.791 6.331 1.00 92.31 96 GLN A CA 1
ATOM 743 C C . GLN A 1 96 ? 1.051 -6.431 5.227 1.00 92.31 96 GLN A C 1
ATOM 745 O O . GLN A 1 96 ? 0.553 -6.838 4.180 1.00 92.31 96 GLN A O 1
ATOM 750 N N . ALA A 1 97 ? 2.357 -6.558 5.460 1.00 91.31 97 ALA A N 1
ATOM 751 C CA . ALA A 1 97 ? 3.242 -7.262 4.533 1.00 91.31 97 ALA A CA 1
ATOM 752 C C . ALA A 1 97 ? 2.961 -8.778 4.529 1.00 91.31 97 ALA A C 1
ATOM 754 O O . ALA A 1 97 ? 2.619 -9.355 5.561 1.00 91.31 97 ALA A O 1
ATOM 755 N N . GLY A 1 98 ? 3.123 -9.425 3.372 1.00 88.19 98 GLY A N 1
ATOM 756 C CA . GLY A 1 98 ? 3.052 -10.887 3.240 1.00 88.19 98 GLY A CA 1
ATOM 757 C C . GLY A 1 98 ? 1.645 -11.500 3.209 1.00 88.19 98 GLY A C 1
ATOM 758 O O . GLY A 1 98 ? 1.523 -12.712 3.046 1.00 88.19 98 GLY A O 1
ATOM 759 N N . ARG A 1 99 ? 0.569 -10.707 3.322 1.00 88.38 99 ARG A N 1
ATOM 760 C CA . ARG A 1 99 ? -0.801 -11.204 3.109 1.00 88.38 99 ARG A CA 1
ATOM 761 C C . ARG A 1 99 ? -1.210 -11.060 1.644 1.00 88.38 99 ARG A C 1
ATOM 763 O O . ARG A 1 99 ? -1.384 -9.951 1.152 1.00 88.38 99 ARG A O 1
ATOM 770 N N . LYS A 1 100 ? -1.438 -12.186 0.967 1.00 89.62 100 LYS A N 1
ATOM 771 C CA . LYS A 1 100 ? -1.941 -12.206 -0.414 1.00 89.62 100 LYS A CA 1
ATOM 772 C C . LYS A 1 100 ? -3.353 -11.610 -0.489 1.00 89.62 100 LYS A C 1
ATOM 774 O O . LYS A 1 100 ? -4.212 -11.947 0.321 1.00 89.62 100 LYS A O 1
ATOM 779 N N . GLY A 1 101 ? -3.598 -10.766 -1.488 1.00 88.62 101 GLY A N 1
ATOM 780 C CA . GLY A 1 101 ? -4.915 -10.202 -1.7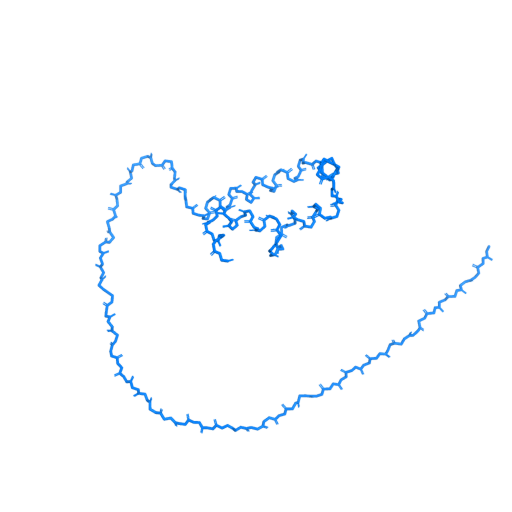93 1.00 88.62 101 GLY A CA 1
ATOM 781 C C . 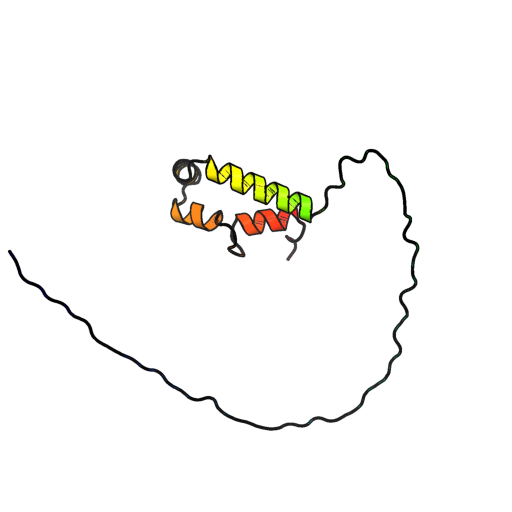GLY A 1 101 ? -5.312 -8.966 -0.981 1.00 88.62 101 GLY A C 1
ATOM 782 O O . GLY A 1 101 ? -6.404 -8.439 -1.203 1.00 88.62 101 GLY A O 1
ATOM 783 N N . ASN A 1 102 ? -4.456 -8.477 -0.080 1.00 93.06 102 ASN A N 1
ATOM 784 C CA . ASN A 1 102 ? -4.694 -7.208 0.606 1.00 93.06 102 ASN A CA 1
ATOM 785 C C . ASN A 1 102 ? -4.316 -5.999 -0.271 1.00 93.06 102 ASN A C 1
ATOM 787 O O . ASN A 1 102 ? -3.844 -6.153 -1.398 1.00 93.06 102 ASN A O 1
ATOM 791 N N . LEU A 1 103 ? -4.561 -4.784 0.229 1.00 93.00 103 LEU A N 1
ATOM 792 C CA . LEU A 1 103 ? -4.338 -3.552 -0.532 1.00 93.00 103 LEU A CA 1
ATOM 793 C C . LEU A 1 103 ? -2.870 -3.402 -0.955 1.00 93.00 103 LEU A C 1
ATOM 795 O O . LEU A 1 103 ? -2.601 -3.065 -2.105 1.00 93.00 103 LEU A O 1
ATOM 799 N N . ARG A 1 104 ? -1.930 -3.710 -0.055 1.00 93.56 104 ARG A N 1
ATOM 800 C CA . ARG A 1 104 ? -0.490 -3.681 -0.343 1.00 93.56 104 ARG A CA 1
ATOM 801 C C . ARG A 1 104 ? -0.098 -4.651 -1.460 1.00 93.56 104 ARG A C 1
ATOM 803 O O . ARG A 1 104 ? 0.532 -4.234 -2.424 1.00 93.56 104 ARG A O 1
ATOM 810 N N . ASP A 1 105 ? -0.503 -5.916 -1.360 1.00 91.81 105 ASP A N 1
ATOM 811 C CA . ASP A 1 105 ? -0.219 -6.946 -2.370 1.00 91.81 105 ASP A CA 1
ATOM 812 C C . ASP A 1 105 ? -0.823 -6.580 -3.735 1.00 91.81 105 ASP A C 1
ATOM 814 O O . ASP A 1 105 ? -0.167 -6.717 -4.767 1.00 91.81 105 ASP A O 1
ATOM 818 N N . LYS A 1 106 ? -2.046 -6.033 -3.747 1.00 92.62 106 LYS A N 1
ATOM 819 C CA . LYS A 1 106 ? -2.691 -5.530 -4.969 1.00 92.62 106 LYS A CA 1
ATOM 820 C C . LYS A 1 106 ? -1.934 -4.352 -5.580 1.00 92.62 106 LYS A C 1
ATOM 822 O O . LYS A 1 106 ? -1.757 -4.330 -6.794 1.00 92.62 106 LYS A O 1
ATOM 827 N N . ALA A 1 107 ? -1.464 -3.405 -4.768 1.00 91.06 107 ALA A N 1
ATOM 828 C CA . ALA A 1 107 ? -0.680 -2.267 -5.245 1.00 91.06 107 ALA A CA 1
ATOM 829 C C . ALA A 1 107 ? 0.650 -2.719 -5.872 1.00 91.06 107 ALA A C 1
ATOM 831 O O . ALA A 1 107 ? 0.984 -2.295 -6.978 1.00 91.06 107 ALA A O 1
ATOM 832 N N . CYS A 1 108 ? 1.368 -3.634 -5.215 1.00 90.69 108 CYS A N 1
ATOM 833 C CA . CYS A 1 108 ? 2.612 -4.203 -5.735 1.00 90.69 108 CYS A CA 1
ATOM 834 C C . CYS A 1 108 ? 2.389 -4.947 -7.066 1.00 90.69 108 CYS A C 1
ATOM 836 O O . CYS A 1 108 ? 3.099 -4.696 -8.041 1.00 90.69 108 CYS A O 1
ATOM 838 N N . LYS A 1 109 ? 1.340 -5.775 -7.162 1.00 90.81 109 LYS A N 1
ATOM 839 C CA . LYS A 1 109 ? 0.976 -6.492 -8.401 1.00 90.81 109 LYS A CA 1
ATOM 840 C C . LYS A 1 109 ? 0.526 -5.578 -9.532 1.00 90.81 109 LYS A C 1
ATOM 842 O O . LYS A 1 109 ? 0.907 -5.795 -10.681 1.00 90.81 109 LYS A O 1
ATOM 847 N N . ALA A 1 110 ? -0.253 -4.545 -9.221 1.00 90.81 110 ALA A N 1
ATOM 848 C CA . ALA A 1 110 ? -0.696 -3.571 -10.212 1.00 90.81 110 ALA A CA 1
ATOM 849 C C . ALA A 1 110 ? 0.484 -2.852 -10.861 1.00 90.81 110 ALA A C 1
ATOM 851 O O . ALA A 1 110 ? 0.519 -2.682 -12.076 1.00 90.81 110 ALA A O 1
ATOM 852 N N . VAL A 1 111 ? 1.490 -2.502 -10.064 1.00 88.56 111 VAL A N 1
ATOM 853 C CA . VAL A 1 111 ? 2.678 -1.797 -10.544 1.00 88.56 111 VAL A CA 1
ATOM 854 C C . VAL A 1 111 ? 3.646 -2.721 -11.296 1.00 88.56 111 VAL A C 1
ATOM 856 O O . VAL A 1 111 ? 4.318 -2.280 -12.233 1.00 88.56 111 VAL A O 1
ATOM 859 N N . ARG A 1 112 ? 3.670 -4.011 -10.944 1.00 88.50 112 ARG A N 1
ATOM 860 C CA . ARG A 1 112 ? 4.372 -5.066 -11.690 1.00 88.50 112 ARG A CA 1
ATOM 861 C C . ARG A 1 112 ? 3.745 -5.333 -13.070 1.00 88.50 112 ARG A C 1
ATOM 863 O O . ARG A 1 112 ? 4.456 -5.743 -13.982 1.00 88.50 112 ARG A O 1
ATOM 870 N N . GLY A 1 113 ? 2.449 -5.056 -13.241 1.00 82.19 113 GLY A N 1
ATOM 871 C CA . GLY A 1 113 ? 1.695 -5.318 -14.475 1.00 82.19 113 GLY A CA 1
ATOM 872 C C . GLY A 1 113 ? 0.883 -6.620 -14.458 1.00 82.19 113 GLY A C 1
ATOM 873 O O . GLY A 1 113 ? 0.356 -7.017 -15.489 1.00 82.19 113 GLY A O 1
ATOM 874 N N . ASP A 1 114 ? 0.749 -7.257 -13.292 1.00 72.25 114 ASP A N 1
ATOM 875 C CA . ASP A 1 114 ? 0.009 -8.514 -13.084 1.00 72.25 114 ASP A CA 1
ATOM 876 C C . ASP A 1 114 ? -1.496 -8.289 -12.801 1.00 72.25 114 ASP A C 1
ATOM 878 O O . ASP A 1 114 ? -2.243 -9.237 -12.590 1.00 72.25 114 ASP A O 1
ATOM 882 N N . ALA A 1 115 ? -1.975 -7.037 -12.764 1.00 60.19 115 ALA A N 1
ATOM 883 C CA . ALA A 1 115 ? -3.359 -6.706 -12.385 1.00 60.19 115 ALA A CA 1
ATOM 884 C C . ALA A 1 115 ? -4.416 -6.877 -13.500 1.00 60.19 115 ALA A C 1
ATOM 886 O O . ALA A 1 115 ? -5.509 -6.323 -13.392 1.00 60.19 115 ALA A O 1
ATOM 887 N N . GLN A 1 116 ? -4.128 -7.645 -14.552 1.00 45.97 116 GLN A N 1
ATOM 888 C CA . GLN A 1 116 ? -5.139 -8.097 -15.513 1.00 45.97 116 GLN A CA 1
ATOM 889 C C . GLN A 1 116 ? -5.432 -9.582 -15.280 1.00 45.97 116 GLN A C 1
ATOM 891 O O . GLN A 1 116 ? -4.683 -10.445 -15.732 1.00 45.97 116 GLN A O 1
ATOM 896 N N . GLY A 1 117 ? -6.521 -9.861 -14.561 1.00 41.78 117 GLY A N 1
ATOM 897 C CA . GLY A 1 117 ? -7.041 -11.204 -14.298 1.00 41.78 117 GLY A CA 1
ATOM 898 C C . GLY A 1 117 ? -8.309 -11.152 -13.469 1.00 41.78 117 GLY A C 1
ATOM 899 O O . GLY A 1 117 ? -8.178 -10.960 -12.240 1.00 41.78 117 GLY A O 1
#

Sequence (117 aa):
MVKRSTFTPSDEEGETKPPVSPSSTREEKPNLTPAPTPSPKKRKASQTKNDNGTWDPDKREQLIERVLAIGLKNASLEQLAIEFEVSKQQMSNALQAGRKGNLRDKACKAVRGDAQG

pLDDT: mean 74.78, std 18.16, range [41.16, 96.5]